Protein AF-U3U5D6-F1 (afdb_monomer_lite)

Sequence (175 aa):
MDLFGVVIVASVTAVGGGSVRDILLGHYPLSWIQHPIYILIVIIAAVATTFIAPLMHCLRNVFLMLDALGLVVFSIIGTQVALSAGHASIIATIAAVITGVFGGVLRDMFCNQIPLVFQKELYAGIAFIVGWCYILLSSTSLSHQTIVIITLLFGFCARLLVLRFGLCLPIFNYP

Structure (mmCIF, N/CA/C/O backbone):
data_AF-U3U5D6-F1
#
_entry.id   AF-U3U5D6-F1
#
loop_
_atom_site.group_PDB
_atom_site.id
_atom_site.type_symbol
_atom_site.label_atom_id
_atom_site.label_alt_id
_atom_site.label_comp_id
_atom_site.label_asym_id
_atom_site.label_entity_id
_atom_site.label_seq_id
_atom_site.pdbx_PDB_ins_code
_atom_site.Cartn_x
_atom_site.Cartn_y
_atom_site.Cartn_z
_atom_site.occupancy
_atom_site.B_iso_or_equiv
_atom_site.auth_seq_id
_atom_site.auth_comp_id
_atom_site.auth_asym_id
_atom_site.auth_atom_id
_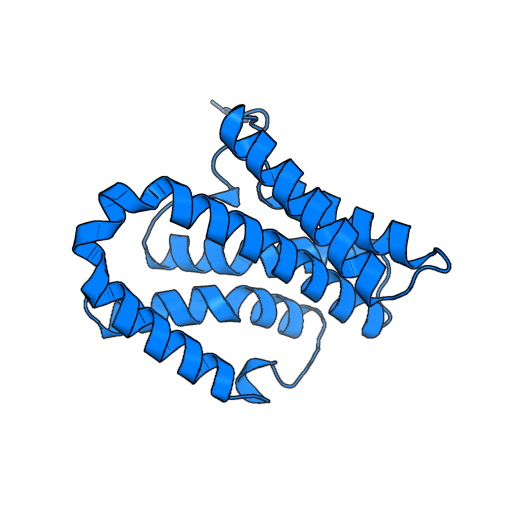atom_site.pdbx_PDB_model_num
ATOM 1 N N . MET A 1 1 ? -19.656 3.181 14.936 1.00 81.12 1 MET A N 1
ATOM 2 C CA . MET A 1 1 ? -20.063 2.572 13.654 1.00 81.12 1 MET A CA 1
ATOM 3 C C . MET A 1 1 ? -20.759 1.267 13.972 1.00 81.12 1 MET A C 1
ATOM 5 O O . MET A 1 1 ? -20.352 0.607 14.920 1.00 81.12 1 MET A O 1
ATOM 9 N N . ASP A 1 2 ? -21.821 0.939 13.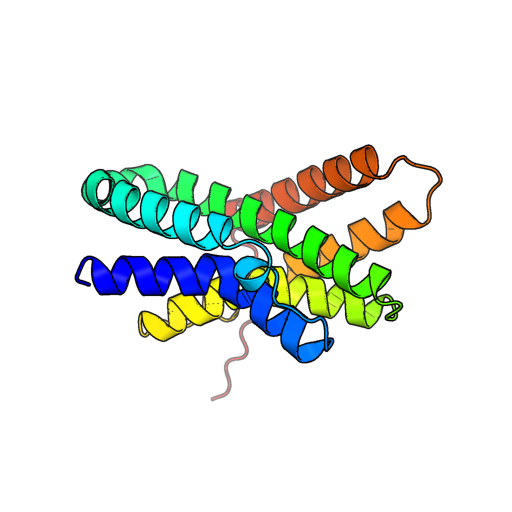251 1.00 91.62 2 ASP A N 1
ATOM 10 C CA . ASP A 1 2 ? -22.431 -0.389 13.287 1.00 91.62 2 ASP A CA 1
ATOM 11 C C . ASP A 1 2 ? -21.536 -1.415 12.563 1.00 91.62 2 ASP A C 1
ATOM 13 O O . ASP A 1 2 ? -20.545 -1.054 11.922 1.00 91.62 2 ASP A O 1
ATOM 17 N N . LEU A 1 3 ? -21.863 -2.709 12.672 1.00 91.00 3 LEU A N 1
ATOM 18 C CA . LEU A 1 3 ? -21.063 -3.783 12.066 1.00 91.00 3 LEU A CA 1
ATOM 19 C C . LEU A 1 3 ? -20.920 -3.603 10.548 1.00 91.00 3 LEU A C 1
ATOM 21 O O . LEU A 1 3 ? -19.849 -3.839 9.991 1.00 91.00 3 LEU A O 1
ATOM 25 N N . PHE A 1 4 ? -21.987 -3.150 9.891 1.00 92.44 4 PHE A N 1
ATOM 26 C CA . PHE A 1 4 ? -21.981 -2.880 8.460 1.00 92.44 4 PHE A CA 1
ATOM 27 C C . PHE A 1 4 ? -20.969 -1.787 8.096 1.00 92.44 4 PHE A C 1
ATOM 29 O O . PHE A 1 4 ? -20.144 -1.989 7.203 1.00 92.44 4 PHE A O 1
ATOM 36 N N . GLY A 1 5 ? -20.947 -0.676 8.842 1.00 92.81 5 GLY A N 1
ATOM 37 C CA . GLY A 1 5 ? -19.941 0.369 8.679 1.00 92.81 5 GLY A CA 1
ATOM 38 C C . GLY A 1 5 ? -18.509 -0.142 8.863 1.00 92.81 5 GLY A C 1
ATOM 39 O O . GLY A 1 5 ? -17.642 0.177 8.052 1.00 92.81 5 GLY A O 1
ATOM 40 N N . VAL A 1 6 ? -18.256 -0.990 9.869 1.00 92.94 6 VAL A N 1
ATOM 41 C CA . VAL A 1 6 ? -16.924 -1.589 10.100 1.00 92.94 6 VAL A CA 1
ATOM 42 C C . VAL A 1 6 ? -16.484 -2.442 8.907 1.00 92.94 6 VAL A C 1
ATOM 44 O O . VAL A 1 6 ? -15.349 -2.315 8.448 1.00 92.94 6 VAL A O 1
ATOM 47 N N . VAL A 1 7 ? -17.380 -3.274 8.370 1.00 94.75 7 VAL A N 1
ATOM 48 C CA . VAL A 1 7 ? -17.093 -4.120 7.202 1.00 94.75 7 VAL A CA 1
ATOM 49 C C . VAL A 1 7 ? -16.792 -3.279 5.961 1.00 94.75 7 VAL A C 1
ATOM 51 O O . VAL A 1 7 ? -15.834 -3.583 5.248 1.00 94.75 7 VAL A O 1
ATOM 54 N N . ILE A 1 8 ? -17.554 -2.210 5.707 1.00 94.69 8 ILE A N 1
ATOM 55 C CA . ILE A 1 8 ? -17.299 -1.308 4.573 1.00 94.69 8 ILE A CA 1
ATOM 56 C C . ILE A 1 8 ? -15.934 -0.643 4.711 1.00 94.69 8 ILE A C 1
ATOM 58 O O . ILE A 1 8 ? -15.129 -0.712 3.784 1.00 94.69 8 ILE A O 1
ATOM 62 N N . VAL A 1 9 ? -15.651 -0.033 5.863 1.00 94.81 9 VAL A N 1
ATOM 63 C CA . VAL A 1 9 ? -14.381 0.665 6.090 1.00 94.81 9 VAL A CA 1
ATOM 64 C C . VAL A 1 9 ? -13.208 -0.304 5.945 1.00 94.81 9 VAL A C 1
ATOM 66 O O . VAL A 1 9 ? -12.244 0.010 5.249 1.00 94.81 9 VAL A O 1
ATOM 69 N N . ALA A 1 10 ? -13.301 -1.508 6.516 1.00 94.38 10 ALA A N 1
ATOM 70 C CA . ALA A 1 10 ? -12.273 -2.536 6.369 1.00 94.38 10 ALA A CA 1
ATOM 71 C C . ALA A 1 10 ? -12.082 -2.959 4.902 1.00 94.38 10 ALA A C 1
ATOM 73 O O . ALA A 1 10 ? -10.948 -3.034 4.430 1.00 94.38 10 ALA A O 1
ATOM 74 N N . SER A 1 11 ? -13.177 -3.169 4.165 1.00 95.12 11 SER A N 1
ATOM 75 C CA . SER A 1 11 ? -13.152 -3.547 2.743 1.00 95.12 11 SER A CA 1
ATOM 76 C C . SER A 1 11 ? -12.469 -2.482 1.896 1.00 95.12 11 SER A C 1
ATOM 78 O O . SER A 1 11 ? -11.530 -2.781 1.160 1.00 95.12 11 SER A O 1
ATOM 80 N N . VAL A 1 12 ? -12.878 -1.224 2.057 1.00 94.94 12 VAL A N 1
ATOM 81 C CA . VAL A 1 12 ? -12.290 -0.087 1.345 1.00 94.94 12 VAL A CA 1
ATOM 82 C C . VAL A 1 12 ? -10.815 0.096 1.718 1.00 94.94 12 VAL A C 1
ATOM 84 O O . VAL A 1 12 ? -10.000 0.367 0.842 1.00 94.94 12 VAL A O 1
ATOM 87 N N . THR A 1 13 ? -10.437 -0.122 2.980 1.00 93.69 13 THR A N 1
ATOM 88 C CA . THR A 1 13 ? -9.030 -0.047 3.409 1.00 93.69 13 THR A CA 1
ATOM 89 C C . THR A 1 13 ? -8.184 -1.131 2.744 1.00 93.69 13 THR A C 1
ATOM 91 O O . THR A 1 13 ? -7.100 -0.850 2.237 1.00 93.69 13 THR A O 1
ATOM 94 N N . ALA A 1 14 ? -8.677 -2.371 2.734 1.00 93.88 14 ALA A N 1
ATOM 95 C CA . ALA A 1 14 ? -7.926 -3.528 2.267 1.00 93.88 14 ALA A CA 1
ATOM 96 C C . ALA A 1 14 ? -7.775 -3.568 0.741 1.00 93.88 14 ALA A C 1
ATOM 98 O O . ALA A 1 14 ? -6.704 -3.902 0.240 1.00 93.88 14 ALA A O 1
ATOM 99 N N . VAL A 1 15 ? -8.834 -3.232 -0.007 1.00 94.69 15 VAL A N 1
ATOM 100 C CA . VAL A 1 15 ? -8.835 -3.347 -1.478 1.00 94.69 15 VAL A CA 1
ATOM 101 C C . VAL A 1 15 ? -8.755 -2.008 -2.205 1.00 94.69 15 VAL A C 1
ATOM 103 O O . VAL A 1 15 ? -8.483 -1.983 -3.406 1.00 94.69 15 VAL A O 1
ATOM 106 N N . GLY A 1 16 ? -8.975 -0.888 -1.513 1.00 94.94 16 GLY A N 1
ATOM 107 C CA . GLY A 1 16 ? -9.082 0.432 -2.132 1.00 94.94 16 GLY A CA 1
ATOM 108 C C . GLY A 1 16 ? -7.783 0.898 -2.777 1.00 94.94 16 GLY A C 1
ATOM 109 O O . GLY A 1 16 ? -7.808 1.324 -3.927 1.00 94.94 16 GLY A O 1
ATOM 110 N N . GLY A 1 17 ? -6.639 0.742 -2.102 1.00 95.06 17 GLY A N 1
ATOM 111 C CA . GLY A 1 17 ? -5.339 1.142 -2.657 1.00 95.06 17 GLY A CA 1
ATOM 112 C C . GLY A 1 17 ? -5.001 0.417 -3.964 1.00 95.06 17 GLY A C 1
ATOM 113 O O . GLY A 1 17 ? -4.692 1.053 -4.972 1.00 95.06 17 GLY A O 1
ATOM 114 N N . GLY A 1 18 ? -5.136 -0.913 -3.972 1.00 94.75 18 GLY A N 1
ATOM 115 C CA . GLY A 1 18 ? -4.945 -1.729 -5.176 1.00 94.75 18 GLY A CA 1
ATOM 116 C C . GLY A 1 18 ? -5.961 -1.421 -6.274 1.00 94.75 18 GLY A C 1
ATOM 117 O O . GLY A 1 18 ? -5.583 -1.345 -7.436 1.00 94.75 18 GLY A O 1
ATOM 118 N N . SER A 1 19 ? -7.221 -1.159 -5.913 1.00 96.25 19 SER A N 1
ATOM 119 C CA . SER A 1 19 ? -8.258 -0.785 -6.883 1.00 96.25 19 SER A CA 1
ATOM 120 C C . SER A 1 19 ? -7.955 0.555 -7.554 1.00 96.25 19 SER A C 1
ATOM 122 O O . SER A 1 19 ? -8.066 0.662 -8.769 1.00 96.25 19 SER A O 1
ATOM 124 N N . VAL A 1 20 ? -7.529 1.568 -6.790 1.00 96.88 20 VAL A N 1
ATOM 125 C CA . VAL A 1 20 ? -7.139 2.876 -7.343 1.00 96.88 20 VAL A CA 1
ATOM 126 C C . VAL A 1 20 ? -5.942 2.724 -8.281 1.00 96.88 20 VAL A C 1
ATOM 128 O O . VAL A 1 20 ? -5.980 3.254 -9.388 1.00 96.88 20 VAL A O 1
ATOM 131 N N . ARG A 1 21 ? -4.912 1.957 -7.889 1.00 96.81 21 ARG A N 1
ATOM 132 C CA . ARG A 1 21 ? -3.783 1.627 -8.775 1.00 96.81 21 ARG A CA 1
ATOM 133 C C . ARG A 1 21 ? -4.273 0.986 -10.072 1.00 96.81 21 ARG A C 1
ATOM 135 O O . ARG A 1 21 ? -3.915 1.450 -11.148 1.00 96.81 21 ARG A O 1
ATOM 142 N N . ASP A 1 22 ? -5.051 -0.083 -9.958 1.00 95.88 22 ASP A N 1
ATOM 143 C CA . ASP A 1 22 ? -5.489 -0.891 -11.094 1.00 95.88 22 ASP A CA 1
ATOM 144 C C . ASP A 1 22 ? -6.296 -0.052 -12.094 1.00 95.88 22 ASP A C 1
ATOM 146 O O . ASP A 1 22 ? -6.029 -0.097 -13.291 1.00 95.88 22 ASP A O 1
ATOM 150 N N . ILE A 1 23 ? -7.193 0.808 -11.605 1.00 96.12 23 ILE A N 1
ATOM 151 C CA . ILE A 1 23 ? -7.954 1.744 -12.443 1.00 96.12 23 ILE A CA 1
ATOM 152 C C . ILE A 1 23 ? -7.024 2.734 -13.161 1.00 96.12 23 ILE A C 1
ATOM 154 O O . ILE A 1 23 ? -7.167 2.942 -14.363 1.00 96.12 23 ILE A O 1
ATOM 158 N N . LEU A 1 24 ? -6.061 3.332 -12.451 1.00 95.69 24 LEU A N 1
ATOM 159 C CA . LEU A 1 24 ? -5.151 4.331 -13.028 1.00 95.69 24 LEU A CA 1
ATOM 160 C C . LEU A 1 24 ? -4.197 3.739 -14.073 1.00 95.69 24 LEU A C 1
ATOM 162 O O . LEU A 1 24 ? -3.831 4.430 -15.020 1.00 95.69 24 LEU A O 1
ATOM 166 N N . LEU A 1 25 ? -3.797 2.477 -13.906 1.00 95.19 25 LEU A N 1
ATOM 167 C CA . LEU A 1 25 ? -2.927 1.767 -14.849 1.00 95.19 25 LEU A CA 1
ATOM 168 C C . LEU A 1 25 ? -3.706 1.038 -15.957 1.00 95.19 25 LEU A C 1
ATOM 170 O O . LEU A 1 25 ? -3.093 0.445 -16.839 1.00 95.19 25 LEU A O 1
ATOM 174 N N . GLY A 1 26 ? -5.043 1.053 -15.923 1.00 94.19 26 GLY A N 1
ATOM 175 C CA . GLY A 1 26 ? -5.873 0.282 -16.853 1.00 94.19 26 GLY A CA 1
ATOM 176 C C . GLY A 1 26 ? -5.750 -1.238 -16.673 1.00 94.19 26 GLY A C 1
ATOM 177 O O . GLY A 1 26 ? -6.000 -1.994 -17.610 1.00 94.19 26 GLY A O 1
ATOM 178 N N . HIS A 1 27 ? -5.355 -1.695 -15.485 1.00 92.38 27 HIS A N 1
ATOM 179 C CA . HIS A 1 27 ? -5.153 -3.100 -15.152 1.00 92.38 27 HIS A CA 1
ATOM 180 C C . HIS A 1 27 ? -6.466 -3.734 -14.669 1.00 92.38 27 HIS A C 1
ATOM 182 O O . HIS A 1 27 ? -6.854 -3.601 -13.509 1.00 92.38 27 HIS A O 1
ATOM 188 N N . TYR A 1 28 ? -7.156 -4.438 -15.568 1.00 93.25 28 TYR A N 1
ATOM 189 C CA . TYR A 1 28 ? -8.430 -5.107 -15.294 1.00 93.25 28 TYR A CA 1
ATOM 190 C C . TYR A 1 28 ? -8.369 -6.610 -15.603 1.00 93.25 28 TYR A C 1
ATOM 192 O O . TYR A 1 28 ? -7.623 -7.014 -16.497 1.00 93.25 28 TYR A O 1
ATOM 200 N N . PRO A 1 29 ? -9.204 -7.438 -14.945 1.00 93.31 29 PRO A N 1
ATOM 201 C CA . PRO A 1 29 ? -10.149 -7.093 -13.872 1.00 93.31 29 PRO A CA 1
ATOM 202 C C . PRO A 1 29 ? -9.453 -6.739 -12.546 1.00 93.31 29 PRO A C 1
ATOM 204 O O . PRO A 1 29 ? -8.298 -7.092 -12.328 1.00 93.31 29 PRO A O 1
ATOM 207 N N . LEU A 1 30 ? -10.161 -6.049 -11.641 1.00 93.31 30 LEU A N 1
ATOM 208 C CA . LEU A 1 30 ? -9.619 -5.739 -10.311 1.00 93.31 30 LEU A CA 1
ATOM 209 C C . LEU A 1 30 ? -9.343 -7.033 -9.535 1.00 93.31 30 LEU A C 1
ATOM 211 O O . LEU A 1 30 ? -10.146 -7.968 -9.575 1.00 93.31 30 LEU A O 1
ATOM 215 N N . SER A 1 31 ? -8.264 -7.052 -8.751 1.00 89.94 31 SER A N 1
ATOM 216 C CA . SER A 1 31 ? -7.793 -8.259 -8.046 1.00 89.94 31 SER A CA 1
ATOM 217 C C . SER A 1 31 ? -8.873 -8.947 -7.189 1.00 89.94 31 SER A C 1
ATOM 219 O O . SER A 1 31 ? -8.955 -10.171 -7.144 1.00 89.94 31 SER A O 1
ATOM 221 N N . TRP A 1 32 ? -9.732 -8.173 -6.519 1.00 92.44 32 TRP A N 1
ATOM 222 C CA . TRP A 1 32 ? -10.807 -8.693 -5.663 1.00 92.44 32 TRP A CA 1
ATOM 223 C C . TRP A 1 32 ? -12.065 -9.118 -6.437 1.00 92.44 32 TRP A C 1
ATOM 225 O O . TRP A 1 32 ? -12.846 -9.916 -5.929 1.00 92.44 32 TRP A O 1
ATOM 235 N N . ILE A 1 33 ? -12.249 -8.619 -7.665 1.00 94.12 33 ILE A N 1
ATOM 236 C CA . ILE A 1 33 ? -13.297 -9.088 -8.583 1.00 94.12 33 ILE A CA 1
ATOM 237 C C . ILE A 1 33 ? -12.870 -10.428 -9.183 1.00 94.12 33 ILE A C 1
ATOM 239 O O . ILE A 1 33 ? -13.662 -11.364 -9.244 1.00 94.12 33 ILE A O 1
ATOM 243 N N . GLN A 1 34 ? -11.600 -10.533 -9.580 1.00 93.94 34 GLN A N 1
ATOM 244 C CA . GLN A 1 34 ? -11.018 -11.775 -10.080 1.00 93.94 34 GLN A CA 1
ATOM 245 C C . GLN A 1 34 ? -10.979 -12.865 -9.000 1.00 93.94 34 GLN A C 1
ATOM 247 O O . GLN A 1 34 ? -11.232 -14.035 -9.285 1.00 93.94 34 GLN A O 1
ATOM 252 N N . HIS A 1 35 ? -10.687 -12.479 -7.754 1.00 94.19 35 HIS A N 1
ATOM 253 C CA . HIS A 1 35 ? -10.589 -13.380 -6.609 1.00 94.19 35 HIS A CA 1
ATOM 254 C C . HIS A 1 35 ? -11.492 -12.911 -5.452 1.00 94.19 35 HIS A C 1
ATOM 256 O O . HIS A 1 35 ? -11.008 -12.292 -4.497 1.00 94.19 35 HIS A O 1
ATOM 262 N N . PRO A 1 36 ? -12.796 -13.259 -5.477 1.00 93.88 36 PRO A N 1
ATOM 263 C CA . PRO A 1 36 ? -13.769 -12.849 -4.456 1.00 93.88 36 PRO A CA 1
ATOM 264 C C . PRO A 1 36 ? -13.414 -13.281 -3.027 1.00 93.88 36 PRO A C 1
ATOM 266 O O . PRO A 1 36 ? -13.879 -12.686 -2.054 1.00 93.88 36 PRO A O 1
ATOM 269 N N . ILE A 1 37 ? -12.552 -14.295 -2.890 1.00 95.12 37 ILE A N 1
ATOM 270 C CA . ILE A 1 37 ? -12.041 -14.773 -1.603 1.00 95.12 37 ILE A CA 1
ATOM 271 C C . ILE A 1 37 ? -11.389 -13.654 -0.777 1.00 95.12 37 ILE A C 1
ATOM 273 O O . ILE A 1 37 ? -11.505 -13.666 0.446 1.00 95.12 37 ILE A O 1
ATOM 277 N N . TYR A 1 38 ? -10.774 -12.650 -1.413 1.00 92.25 38 TYR A N 1
ATOM 278 C CA . TYR A 1 38 ? -10.165 -11.528 -0.696 1.00 92.25 38 TYR A CA 1
ATOM 279 C C . TYR A 1 38 ? -11.198 -10.697 0.069 1.00 92.25 38 TYR A C 1
ATOM 281 O O . TYR A 1 38 ? -10.958 -10.350 1.222 1.00 92.25 38 TYR A O 1
ATOM 289 N N . ILE A 1 39 ? -12.370 -10.441 -0.519 1.00 94.12 39 ILE A N 1
ATOM 290 C CA . ILE A 1 39 ? -13.455 -9.736 0.177 1.00 94.12 39 ILE A CA 1
ATOM 291 C C . ILE A 1 39 ? -13.973 -10.572 1.346 1.00 94.12 39 ILE A C 1
ATOM 293 O O . ILE A 1 39 ? -14.177 -10.038 2.433 1.00 94.12 39 ILE A O 1
ATOM 297 N N . LEU A 1 40 ? -14.124 -11.887 1.164 1.00 95.19 40 LEU A N 1
ATOM 298 C CA . LEU A 1 40 ? -14.577 -12.768 2.240 1.00 95.19 40 LEU A CA 1
ATOM 299 C C . LEU A 1 40 ? -13.612 -12.754 3.436 1.00 95.19 40 LEU A C 1
ATOM 301 O O . LEU A 1 40 ? -14.058 -12.645 4.578 1.00 95.19 40 LEU A O 1
ATOM 305 N N . ILE A 1 41 ? -12.300 -12.796 3.182 1.00 95.19 41 ILE A N 1
ATOM 306 C CA . ILE A 1 41 ? -11.270 -12.689 4.227 1.00 95.19 41 ILE A CA 1
ATOM 307 C C . ILE A 1 41 ? -11.410 -11.365 4.987 1.00 95.19 41 ILE A C 1
ATOM 309 O O . ILE A 1 41 ? -11.362 -11.359 6.216 1.00 95.19 41 ILE A O 1
ATOM 313 N N . VAL A 1 42 ? -11.627 -10.253 4.278 1.00 94.75 42 VAL A N 1
ATOM 314 C CA . VAL A 1 42 ? -11.781 -8.934 4.908 1.00 94.75 42 VAL A CA 1
ATOM 315 C C . VAL A 1 42 ? -13.051 -8.854 5.752 1.00 94.75 42 VAL A C 1
ATOM 317 O O . VAL A 1 42 ? -12.997 -8.335 6.864 1.00 94.75 42 VAL A O 1
ATOM 320 N N . ILE A 1 43 ? -14.170 -9.413 5.284 1.00 95.31 43 ILE A N 1
ATOM 321 C CA . ILE A 1 43 ? -15.419 -9.476 6.059 1.00 95.31 43 ILE A CA 1
ATOM 322 C C . ILE A 1 43 ? -15.199 -10.263 7.355 1.00 95.31 43 ILE A C 1
ATOM 324 O O . ILE A 1 43 ? -15.543 -9.778 8.433 1.00 95.31 43 ILE A O 1
ATOM 328 N N . ILE A 1 44 ? -14.587 -11.448 7.272 1.00 95.62 44 ILE A N 1
ATOM 329 C CA . ILE A 1 44 ? -14.305 -12.285 8.448 1.00 95.62 44 ILE A CA 1
ATOM 330 C C . ILE A 1 44 ? -13.381 -11.544 9.419 1.00 95.62 44 ILE A C 1
ATOM 332 O O . ILE A 1 44 ? -13.659 -11.502 10.618 1.00 95.62 44 ILE A O 1
ATOM 336 N N . ALA A 1 45 ? -12.318 -10.914 8.912 1.00 92.81 45 ALA A N 1
ATOM 337 C CA . ALA A 1 45 ? -11.396 -10.138 9.730 1.00 92.81 45 ALA A CA 1
ATOM 338 C C . ALA A 1 45 ? -12.091 -8.939 10.401 1.00 92.81 45 ALA A C 1
ATOM 340 O O . ALA A 1 45 ? -11.876 -8.697 11.587 1.00 92.81 45 ALA A O 1
ATOM 341 N N . ALA A 1 46 ? -12.962 -8.216 9.692 1.00 92.94 46 ALA A N 1
ATOM 342 C CA . ALA A 1 46 ? -13.707 -7.075 10.226 1.00 92.94 46 ALA A CA 1
ATOM 343 C C . ALA A 1 46 ? -14.675 -7.488 11.348 1.00 92.94 46 ALA A C 1
ATOM 345 O O . ALA A 1 46 ? -14.724 -6.856 12.409 1.00 92.94 46 ALA A O 1
ATOM 346 N N . VAL A 1 47 ? -15.398 -8.593 11.147 1.00 93.06 47 VAL A N 1
ATOM 347 C CA . VAL A 1 47 ? -16.286 -9.177 12.160 1.00 93.06 47 VAL A CA 1
ATOM 348 C C . VAL A 1 47 ? -15.476 -9.610 13.384 1.00 93.06 47 VAL A C 1
ATOM 350 O O . VAL A 1 47 ? -15.792 -9.198 14.497 1.00 93.06 47 VAL A O 1
ATOM 353 N N . ALA A 1 48 ? -14.382 -10.354 13.189 1.00 91.50 48 ALA A N 1
ATOM 354 C CA . ALA A 1 48 ? -13.491 -10.775 14.272 1.00 91.50 48 ALA A CA 1
ATOM 355 C C . ALA A 1 48 ? -12.915 -9.581 15.055 1.00 91.50 48 ALA A C 1
ATOM 357 O O . ALA A 1 48 ? -12.914 -9.583 16.286 1.00 91.50 48 ALA A O 1
ATOM 358 N N . THR A 1 49 ? -12.493 -8.525 14.354 1.00 87.62 49 THR A N 1
ATOM 359 C CA . THR A 1 49 ? -11.951 -7.305 14.974 1.00 87.62 49 THR A CA 1
ATOM 360 C C . THR A 1 49 ? -12.982 -6.614 15.868 1.00 87.62 49 THR A C 1
ATOM 362 O O . THR A 1 49 ? -12.621 -6.084 16.915 1.00 87.62 49 THR A O 1
ATOM 365 N N . THR A 1 50 ? -14.273 -6.680 15.525 1.00 87.44 50 THR A N 1
ATOM 366 C CA . THR A 1 50 ? -15.349 -6.071 16.328 1.00 87.44 50 THR A CA 1
ATOM 367 C C . THR A 1 50 ? -15.462 -6.711 17.718 1.00 87.44 50 THR A C 1
ATOM 369 O O . THR A 1 50 ? -15.700 -6.007 18.698 1.00 87.44 50 THR A O 1
ATOM 372 N N . PHE A 1 51 ? -15.209 -8.018 17.844 1.00 85.75 51 PHE A N 1
ATOM 373 C CA . PHE A 1 51 ? -15.193 -8.708 19.142 1.00 85.75 51 PHE A CA 1
ATOM 374 C C . PHE A 1 51 ? -13.959 -8.367 19.991 1.00 85.75 51 PHE A C 1
ATOM 376 O O . PHE A 1 51 ? -14.022 -8.404 21.218 1.00 85.75 51 PHE A O 1
ATOM 383 N N . ILE A 1 52 ? -12.843 -8.014 19.348 1.00 85.31 52 ILE A N 1
ATOM 384 C CA . ILE A 1 52 ? -11.562 -7.691 20.001 1.00 85.31 52 ILE A CA 1
ATOM 385 C C . ILE A 1 52 ? -11.438 -6.178 20.272 1.00 85.31 52 ILE A C 1
ATOM 387 O O . ILE A 1 52 ? -10.522 -5.742 20.969 1.00 85.31 52 ILE A O 1
ATOM 391 N N . ALA A 1 53 ? -12.388 -5.365 19.797 1.00 78.88 53 ALA A N 1
ATOM 392 C CA . ALA A 1 53 ? -12.382 -3.909 19.937 1.00 78.88 53 ALA A CA 1
ATOM 393 C C . ALA A 1 53 ? -12.110 -3.390 21.368 1.00 78.88 53 ALA A C 1
ATOM 395 O O . ALA A 1 53 ? -11.318 -2.456 21.499 1.00 78.88 53 ALA A O 1
ATOM 396 N N . PRO A 1 54 ? -12.640 -3.991 22.456 1.00 77.12 54 PRO A N 1
ATOM 397 C CA . PRO A 1 54 ? -12.324 -3.542 23.817 1.00 77.12 54 PRO A CA 1
ATOM 398 C C . PRO A 1 54 ? -10.835 -3.670 24.184 1.00 77.12 54 PRO A C 1
ATOM 400 O O . PRO A 1 54 ? -10.325 -2.897 24.991 1.00 77.12 54 PRO A O 1
ATOM 403 N N . LEU A 1 55 ? -10.119 -4.618 23.572 1.00 79.38 55 LEU A N 1
ATOM 404 C CA . LEU A 1 55 ? -8.697 -4.874 23.812 1.00 79.38 55 LEU A CA 1
ATOM 405 C C . LEU A 1 55 ? -7.782 -3.990 22.945 1.00 79.38 55 LEU A C 1
ATOM 407 O O . LEU A 1 55 ? -6.579 -3.901 23.203 1.00 79.38 55 LEU A O 1
ATOM 411 N N . MET A 1 56 ? -8.327 -3.295 21.935 1.00 73.31 56 MET A N 1
ATOM 412 C CA . MET A 1 56 ? -7.534 -2.487 20.996 1.00 73.31 56 MET A CA 1
ATOM 413 C 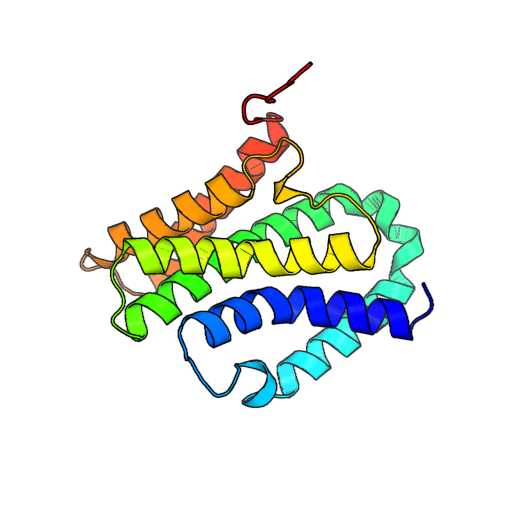C . MET A 1 56 ? -6.760 -1.349 21.670 1.00 73.31 56 MET A C 1
ATOM 415 O O . MET A 1 56 ? -5.698 -0.979 21.169 1.00 73.31 56 MET A O 1
ATOM 419 N N . HIS A 1 57 ? -7.200 -0.851 22.832 1.00 71.25 57 HIS A N 1
ATOM 420 C CA . HIS A 1 57 ? -6.431 0.138 23.598 1.00 71.25 57 HIS A CA 1
ATOM 421 C C . HIS A 1 57 ? -5.037 -0.372 23.999 1.00 71.25 57 HIS A C 1
ATOM 423 O O . HIS A 1 57 ? -4.073 0.391 23.943 1.00 71.25 57 HIS A O 1
ATOM 429 N N . CYS A 1 58 ? -4.898 -1.661 24.324 1.00 76.12 58 CYS A N 1
ATOM 430 C CA . CYS A 1 58 ? -3.606 -2.277 24.638 1.00 76.12 58 CYS A CA 1
ATOM 431 C C . CYS A 1 58 ? -2.810 -2.667 23.381 1.00 76.12 58 CYS A C 1
ATOM 433 O O . CYS A 1 58 ? -1.588 -2.786 23.434 1.00 76.12 58 CYS A O 1
ATOM 435 N N . LEU A 1 59 ? -3.481 -2.840 22.238 1.00 81.88 59 LEU A N 1
ATOM 436 C CA . LEU A 1 59 ? -2.886 -3.342 20.995 1.00 81.88 59 LEU A CA 1
ATOM 437 C C . LEU A 1 59 ? -2.417 -2.238 20.040 1.00 81.88 59 LEU A C 1
ATOM 439 O O . LEU A 1 59 ? -2.018 -2.539 18.915 1.00 81.88 59 LEU A O 1
ATOM 443 N N . ARG A 1 60 ? -2.406 -0.968 20.468 1.00 80.44 60 ARG A N 1
ATOM 444 C CA . ARG A 1 60 ? -2.025 0.170 19.611 1.00 80.44 60 ARG A CA 1
ATOM 445 C C . ARG A 1 60 ? -0.682 -0.039 18.907 1.00 80.44 60 ARG A C 1
ATOM 447 O O . ARG A 1 60 ? -0.578 0.190 17.706 1.00 80.44 60 ARG A O 1
ATOM 454 N N . ASN A 1 61 ? 0.336 -0.500 19.635 1.00 81.69 61 ASN A N 1
ATOM 455 C CA . ASN A 1 61 ? 1.662 -0.731 19.056 1.00 81.69 61 ASN A CA 1
ATOM 456 C C . ASN A 1 61 ? 1.642 -1.871 18.029 1.00 81.69 61 ASN A C 1
ATOM 458 O O . ASN A 1 61 ? 2.265 -1.754 16.981 1.00 81.69 61 ASN A O 1
ATOM 462 N N . VAL A 1 62 ? 0.886 -2.939 18.297 1.00 85.69 62 VAL A N 1
ATOM 463 C CA . VAL A 1 62 ? 0.724 -4.063 17.363 1.00 85.69 62 VAL A CA 1
ATOM 464 C C . VAL A 1 62 ? 0.033 -3.595 16.084 1.00 85.69 62 VAL A C 1
ATOM 466 O O . VAL A 1 62 ? 0.484 -3.928 14.994 1.00 85.69 62 VAL A O 1
ATOM 469 N N . PHE A 1 63 ? -1.007 -2.768 16.201 1.00 83.25 63 PHE A N 1
ATOM 470 C CA . PHE A 1 63 ? -1.701 -2.197 15.048 1.00 83.25 63 PHE A CA 1
ATOM 471 C C . PHE A 1 63 ? -0.767 -1.352 14.175 1.00 83.25 63 PHE A C 1
ATOM 473 O O . PHE A 1 63 ? -0.741 -1.538 12.964 1.00 83.25 63 PHE A O 1
ATOM 480 N N . LEU A 1 64 ? 0.058 -0.488 14.777 1.00 84.00 64 LEU A N 1
ATOM 481 C CA . LEU A 1 64 ? 1.045 0.308 14.037 1.00 84.00 64 LEU A CA 1
ATOM 482 C C . LEU A 1 64 ? 2.098 -0.563 13.337 1.00 84.00 64 LEU A C 1
ATOM 484 O O . LEU A 1 64 ? 2.528 -0.238 12.233 1.00 84.00 64 LEU A O 1
ATOM 488 N N . MET A 1 65 ? 2.505 -1.679 13.950 1.00 87.94 65 MET A N 1
ATOM 489 C CA . MET A 1 65 ? 3.407 -2.640 13.308 1.00 87.94 65 MET A CA 1
ATOM 490 C C . MET A 1 65 ? 2.728 -3.358 12.136 1.00 87.94 65 MET A C 1
ATOM 492 O O . MET A 1 65 ? 3.330 -3.491 11.075 1.00 87.94 65 MET A O 1
ATOM 496 N N . LEU A 1 66 ? 1.477 -3.798 12.289 1.00 89.38 66 LEU A N 1
ATOM 497 C CA . LEU A 1 66 ? 0.723 -4.425 11.200 1.00 89.38 66 LEU A CA 1
ATOM 498 C C . LEU A 1 66 ? 0.466 -3.448 10.048 1.00 89.38 66 LEU A C 1
ATOM 500 O O . LEU A 1 66 ? 0.584 -3.834 8.889 1.00 89.38 66 LEU A O 1
ATOM 504 N N . ASP A 1 67 ? 0.188 -2.183 10.357 1.00 89.38 67 ASP A N 1
ATOM 505 C CA . ASP A 1 67 ? 0.042 -1.114 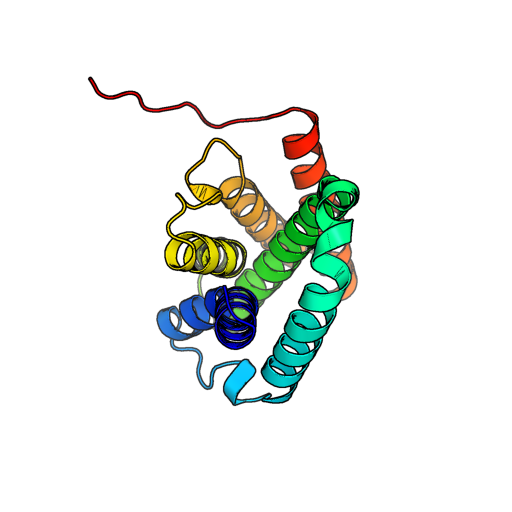9.370 1.00 89.38 67 ASP A CA 1
ATOM 506 C C . ASP A 1 67 ? 1.360 -0.866 8.620 1.00 89.38 67 ASP A C 1
ATOM 508 O O . ASP A 1 67 ? 1.378 -0.842 7.391 1.00 89.38 67 ASP A O 1
ATOM 512 N N . ALA A 1 68 ? 2.489 -0.806 9.337 1.00 91.25 68 ALA A N 1
ATOM 513 C CA . ALA A 1 68 ? 3.813 -0.712 8.728 1.00 91.25 68 ALA A CA 1
ATOM 514 C C . ALA A 1 68 ? 4.117 -1.896 7.797 1.00 91.25 68 ALA A C 1
ATOM 516 O O . ALA A 1 68 ? 4.669 -1.707 6.713 1.00 91.25 68 ALA A O 1
ATOM 517 N N . LEU A 1 69 ? 3.749 -3.114 8.199 1.00 95.00 69 LEU A N 1
ATOM 518 C CA . LEU A 1 69 ? 3.912 -4.308 7.375 1.00 95.00 69 LEU A CA 1
ATOM 519 C C . LEU A 1 69 ? 3.023 -4.243 6.126 1.00 95.00 69 LEU A C 1
ATOM 521 O O . LEU A 1 69 ? 3.513 -4.472 5.020 1.00 95.00 69 LEU A O 1
ATOM 525 N N . GLY A 1 70 ? 1.748 -3.882 6.289 1.00 93.94 70 GLY A N 1
ATOM 526 C CA . GLY A 1 70 ? 0.797 -3.715 5.191 1.00 93.94 70 GLY A CA 1
ATOM 527 C C . GLY A 1 70 ? 1.270 -2.680 4.173 1.00 93.94 70 GLY A C 1
ATOM 528 O O . GLY A 1 70 ? 1.317 -2.977 2.981 1.00 93.94 70 GLY A O 1
ATOM 529 N N . LEU A 1 71 ? 1.721 -1.511 4.638 1.00 94.62 71 LEU A N 1
ATOM 530 C CA . LEU A 1 71 ? 2.293 -0.453 3.803 1.00 94.62 71 LEU A CA 1
ATOM 531 C C . LEU A 1 71 ? 3.412 -0.984 2.901 1.00 94.62 71 LEU A C 1
ATOM 533 O O . LEU A 1 71 ? 3.411 -0.738 1.694 1.00 94.62 71 LEU A O 1
ATOM 537 N N . VAL A 1 72 ? 4.368 -1.716 3.475 1.00 96.88 72 VAL A N 1
ATOM 538 C CA . VAL A 1 72 ? 5.543 -2.215 2.750 1.00 96.88 72 VAL A CA 1
ATOM 539 C C . VAL A 1 72 ? 5.148 -3.302 1.754 1.00 96.88 72 VAL A C 1
ATOM 541 O O . VAL A 1 72 ? 5.544 -3.230 0.591 1.00 96.88 72 VAL A O 1
ATOM 544 N N . VAL A 1 73 ? 4.323 -4.268 2.170 1.00 96.88 73 VAL A N 1
ATOM 545 C CA . VAL A 1 73 ? 3.829 -5.341 1.292 1.00 96.88 73 VAL A CA 1
ATOM 546 C C . VAL A 1 73 ? 3.065 -4.757 0.105 1.00 96.88 73 VAL A C 1
ATOM 548 O O . VAL A 1 73 ? 3.359 -5.086 -1.044 1.00 96.88 73 VAL A O 1
ATOM 551 N N . PHE A 1 74 ? 2.133 -3.836 0.350 1.00 96.56 74 PHE A N 1
ATOM 552 C CA . PHE A 1 74 ? 1.360 -3.199 -0.713 1.00 96.56 74 PHE A CA 1
ATOM 553 C C . PHE A 1 74 ? 2.208 -2.308 -1.621 1.00 96.56 74 PHE A C 1
ATOM 555 O O . PHE A 1 74 ? 1.950 -2.260 -2.822 1.00 96.56 74 PHE A O 1
ATOM 562 N N . SER A 1 75 ? 3.251 -1.666 -1.093 1.00 97.56 75 SER A N 1
ATOM 563 C CA . SER A 1 75 ? 4.202 -0.902 -1.909 1.00 97.56 75 SER A CA 1
ATOM 564 C C . SER A 1 75 ? 4.980 -1.813 -2.866 1.00 97.56 75 SER A C 1
ATOM 566 O O . SER A 1 75 ? 5.099 -1.500 -4.052 1.00 97.56 75 SER A O 1
ATOM 568 N N . ILE A 1 76 ? 5.452 -2.973 -2.391 1.00 97.81 76 ILE A N 1
ATOM 569 C CA . ILE A 1 76 ? 6.126 -3.977 -3.232 1.00 97.81 76 ILE A CA 1
ATOM 570 C C . ILE A 1 76 ? 5.174 -4.477 -4.325 1.00 97.81 76 ILE A C 1
ATOM 572 O O . ILE A 1 76 ? 5.522 -4.431 -5.504 1.00 97.81 76 ILE A O 1
ATOM 576 N N . ILE A 1 77 ? 3.949 -4.875 -3.958 1.00 96.69 77 ILE A N 1
ATOM 577 C CA . ILE A 1 77 ? 2.943 -5.360 -4.917 1.00 96.69 77 ILE A CA 1
ATOM 578 C C . ILE A 1 77 ? 2.612 -4.275 -5.950 1.00 96.69 77 ILE A C 1
ATOM 580 O O . ILE A 1 77 ? 2.562 -4.558 -7.144 1.00 96.69 77 ILE A O 1
ATOM 584 N N . GLY A 1 78 ? 2.407 -3.027 -5.517 1.00 96.94 78 GLY A N 1
ATOM 585 C CA . GLY A 1 78 ? 2.128 -1.904 -6.413 1.00 96.94 78 GLY A CA 1
ATOM 586 C C . GLY A 1 78 ? 3.246 -1.661 -7.424 1.00 96.94 78 GLY A C 1
ATOM 587 O O . GLY A 1 78 ? 2.972 -1.479 -8.609 1.00 96.94 78 GLY A O 1
ATOM 588 N N . THR A 1 79 ? 4.497 -1.743 -6.966 1.00 97.75 79 THR A N 1
ATOM 589 C CA . THR A 1 79 ? 5.681 -1.647 -7.829 1.00 97.75 79 THR A CA 1
ATOM 590 C C . THR A 1 79 ? 5.713 -2.791 -8.839 1.00 97.75 79 THR A C 1
ATOM 592 O O . THR A 1 79 ? 5.884 -2.561 -10.034 1.00 97.75 79 THR A O 1
ATOM 595 N N . GLN A 1 80 ? 5.512 -4.026 -8.375 1.00 96.88 80 GLN A N 1
ATOM 596 C CA . GLN A 1 80 ? 5.569 -5.220 -9.212 1.00 96.88 80 GLN A CA 1
ATOM 597 C C . GLN A 1 80 ? 4.510 -5.196 -10.315 1.00 96.88 80 GLN A C 1
ATOM 599 O O . GLN A 1 80 ? 4.857 -5.432 -11.469 1.00 96.88 80 GLN A O 1
ATOM 604 N N . VAL A 1 81 ? 3.259 -4.859 -9.982 1.00 96.25 81 VAL A N 1
ATOM 605 C CA . VAL A 1 81 ? 2.155 -4.786 -10.955 1.00 96.25 81 VAL A CA 1
ATOM 606 C C . VAL A 1 81 ? 2.447 -3.751 -12.042 1.00 96.25 81 VAL A C 1
ATOM 608 O O . VAL A 1 81 ? 2.281 -4.032 -13.229 1.00 96.25 81 VAL A O 1
ATOM 611 N N . ALA A 1 82 ? 2.935 -2.570 -11.660 1.00 97.12 82 ALA A N 1
ATOM 612 C CA . ALA A 1 82 ? 3.249 -1.515 -12.617 1.00 97.12 82 ALA A CA 1
ATOM 613 C C . ALA A 1 82 ? 4.426 -1.876 -13.538 1.00 97.12 82 ALA A C 1
ATOM 615 O O . ALA A 1 82 ? 4.360 -1.626 -14.741 1.00 97.12 82 ALA A O 1
ATOM 616 N N . LEU A 1 83 ? 5.479 -2.501 -13.000 1.00 96.50 83 LEU A N 1
ATOM 617 C CA . LEU A 1 83 ? 6.604 -2.982 -13.806 1.00 96.50 83 LEU A CA 1
ATOM 618 C C . LEU A 1 83 ? 6.183 -4.114 -14.749 1.00 96.50 83 LEU A C 1
ATOM 620 O O . LEU A 1 83 ? 6.575 -4.109 -15.912 1.00 96.50 83 LEU A O 1
ATOM 624 N N . SER A 1 84 ? 5.361 -5.063 -14.285 1.00 94.75 84 SER A N 1
ATOM 625 C CA . SER A 1 84 ? 4.868 -6.156 -15.134 1.00 94.75 84 SER A CA 1
ATOM 626 C C . SER A 1 84 ? 3.940 -5.673 -16.247 1.00 94.75 84 SER A C 1
ATOM 628 O O . SER A 1 84 ? 3.880 -6.300 -17.299 1.00 94.75 84 SER A O 1
ATOM 630 N N . ALA A 1 85 ? 3.261 -4.542 -16.044 1.00 94.38 85 ALA A N 1
ATOM 631 C CA . ALA A 1 85 ? 2.479 -3.862 -17.073 1.00 94.38 85 ALA A CA 1
ATOM 632 C C . ALA A 1 85 ? 3.346 -3.068 -18.078 1.00 94.38 85 ALA A C 1
ATOM 634 O O . ALA A 1 85 ? 2.814 -2.442 -18.991 1.00 94.38 85 ALA A O 1
ATOM 635 N N . GLY A 1 86 ? 4.678 -3.087 -17.937 1.00 94.75 86 GLY A N 1
ATOM 636 C CA . GLY A 1 86 ? 5.612 -2.424 -18.851 1.00 94.75 86 GLY A CA 1
ATOM 637 C C . GLY A 1 86 ? 5.777 -0.922 -18.610 1.00 94.75 86 GLY A C 1
ATOM 638 O O . GLY A 1 86 ? 6.321 -0.221 -19.465 1.00 94.75 86 GLY A O 1
ATOM 639 N N . HIS A 1 87 ? 5.321 -0.399 -17.468 1.00 96.69 87 HIS A N 1
ATOM 640 C CA . HIS A 1 87 ? 5.499 1.012 -17.141 1.00 96.69 87 HIS A CA 1
ATOM 641 C C . HIS A 1 87 ? 6.924 1.328 -16.668 1.00 96.69 87 HIS A C 1
ATOM 643 O O . HIS A 1 87 ? 7.635 0.488 -16.116 1.00 96.69 87 HIS A O 1
ATOM 649 N N . ALA A 1 88 ? 7.330 2.587 -16.846 1.00 96.75 88 ALA A N 1
ATOM 650 C CA . ALA A 1 88 ? 8.628 3.078 -16.398 1.00 96.75 88 ALA A CA 1
ATOM 651 C C . ALA A 1 88 ? 8.771 3.041 -14.865 1.00 96.75 88 ALA A C 1
ATOM 653 O O . ALA A 1 88 ? 7.791 3.198 -14.132 1.00 96.75 88 ALA A O 1
ATOM 654 N N . SER A 1 89 ? 10.012 2.951 -14.376 1.00 96.50 89 SER A N 1
ATOM 655 C CA . SER A 1 89 ? 10.342 2.876 -12.943 1.00 96.50 89 SER A CA 1
ATOM 656 C C . SER A 1 89 ? 9.689 3.976 -12.105 1.00 96.50 89 SER A C 1
ATOM 658 O O . SER A 1 89 ? 9.214 3.711 -11.007 1.00 96.50 89 SER A O 1
ATOM 660 N N . ILE A 1 90 ? 9.596 5.201 -12.635 1.00 96.50 90 ILE A N 1
ATOM 661 C CA . ILE A 1 90 ? 8.945 6.314 -11.931 1.00 96.50 90 ILE A CA 1
ATOM 662 C C . ILE A 1 90 ? 7.448 6.067 -11.703 1.00 96.50 90 ILE A C 1
ATOM 664 O O . ILE A 1 90 ? 6.941 6.322 -10.613 1.00 96.50 90 ILE A O 1
ATOM 668 N N . ILE A 1 91 ? 6.751 5.515 -12.700 1.00 96.69 91 ILE A N 1
ATOM 669 C CA . ILE A 1 91 ? 5.330 5.162 -12.602 1.00 96.69 91 ILE A CA 1
ATOM 670 C C . ILE A 1 91 ? 5.167 4.005 -11.619 1.00 96.69 91 ILE A C 1
ATOM 672 O O . ILE A 1 91 ? 4.244 4.024 -10.809 1.00 96.69 91 ILE A O 1
ATOM 676 N N . ALA A 1 92 ? 6.090 3.041 -11.624 1.00 97.31 92 ALA A N 1
ATOM 677 C CA . ALA A 1 92 ? 6.069 1.937 -10.675 1.00 97.31 92 ALA A CA 1
ATOM 678 C C . ALA A 1 92 ? 6.232 2.397 -9.221 1.00 97.31 92 ALA A C 1
ATOM 680 O O . ALA A 1 92 ? 5.489 1.943 -8.351 1.00 97.31 92 ALA A O 1
ATOM 681 N N . THR A 1 93 ? 7.118 3.356 -8.950 1.00 96.81 93 THR A N 1
ATOM 682 C CA . THR A 1 93 ? 7.248 3.929 -7.605 1.00 96.81 93 THR A CA 1
ATOM 683 C C . THR A 1 93 ? 6.002 4.724 -7.200 1.00 96.81 93 THR A C 1
ATOM 685 O O . THR A 1 93 ? 5.562 4.640 -6.054 1.00 96.81 93 THR A O 1
ATOM 688 N N . ILE A 1 94 ? 5.380 5.462 -8.124 1.00 96.88 94 ILE A N 1
ATOM 689 C CA . ILE A 1 94 ? 4.104 6.146 -7.853 1.00 96.88 94 ILE A CA 1
ATOM 690 C C . ILE A 1 94 ? 3.001 5.121 -7.551 1.00 96.88 94 ILE A C 1
ATOM 692 O O . ILE A 1 94 ? 2.261 5.283 -6.582 1.00 96.88 94 ILE A O 1
ATOM 696 N N . ALA A 1 95 ? 2.925 4.029 -8.314 1.00 97.44 95 ALA A N 1
ATOM 697 C CA . ALA A 1 95 ? 1.993 2.933 -8.070 1.00 97.44 95 ALA A CA 1
ATOM 698 C C . ALA A 1 95 ? 2.223 2.267 -6.704 1.00 97.44 95 ALA A C 1
ATOM 700 O O . ALA A 1 95 ? 1.252 1.900 -6.038 1.00 97.44 95 ALA A O 1
ATOM 701 N N . ALA A 1 96 ? 3.476 2.158 -6.251 1.00 97.44 96 ALA A N 1
ATOM 702 C CA . ALA A 1 96 ? 3.829 1.700 -4.908 1.00 97.44 96 ALA A CA 1
ATOM 703 C C . ALA A 1 96 ? 3.190 2.583 -3.828 1.00 97.44 96 ALA A C 1
ATOM 705 O O . ALA A 1 96 ? 2.484 2.084 -2.951 1.00 97.44 96 ALA A O 1
ATOM 706 N N . VAL A 1 97 ? 3.379 3.903 -3.940 1.00 96.38 97 VAL A N 1
ATOM 707 C CA . VAL A 1 97 ? 2.804 4.889 -3.013 1.00 96.38 97 VAL A CA 1
ATOM 708 C C . VAL A 1 97 ? 1.281 4.832 -3.041 1.00 96.38 97 VAL A C 1
ATOM 710 O O . VAL A 1 97 ? 0.655 4.771 -1.987 1.00 96.38 97 VAL A O 1
ATOM 713 N N . ILE A 1 98 ? 0.672 4.799 -4.227 1.00 96.00 98 ILE A N 1
ATOM 714 C CA . ILE A 1 98 ? -0.786 4.728 -4.355 1.00 96.00 98 ILE A CA 1
ATOM 715 C C . ILE A 1 98 ? -1.311 3.474 -3.657 1.00 96.00 98 ILE A C 1
ATOM 717 O O . ILE A 1 98 ? -2.165 3.568 -2.781 1.00 96.00 98 ILE A O 1
ATOM 721 N N . THR A 1 99 ? -0.751 2.309 -3.979 1.00 96.38 99 THR A N 1
ATOM 722 C CA . THR A 1 99 ? -1.219 1.029 -3.433 1.00 96.38 99 THR A CA 1
ATOM 723 C C . THR A 1 99 ? -1.050 0.969 -1.917 1.00 96.38 99 THR A C 1
ATOM 725 O O . THR A 1 99 ? -1.972 0.556 -1.218 1.00 96.38 99 THR A O 1
ATOM 728 N N . GLY A 1 100 ? 0.107 1.399 -1.406 1.00 94.12 100 GLY A N 1
ATOM 729 C CA . GLY A 1 100 ? 0.422 1.343 0.018 1.00 94.12 100 GLY A CA 1
ATOM 730 C C . GLY A 1 100 ? -0.355 2.343 0.870 1.00 94.12 100 GLY A C 1
ATOM 731 O O . GLY A 1 100 ? -0.637 2.060 2.030 1.00 94.12 100 GLY A O 1
ATOM 732 N N . VAL A 1 101 ? -0.720 3.500 0.313 1.00 93.88 101 VAL A N 1
ATOM 733 C CA . VAL A 1 101 ? -1.241 4.621 1.105 1.00 93.88 101 VAL A CA 1
ATOM 734 C C . VAL A 1 101 ? -2.735 4.861 0.909 1.00 93.88 101 VAL A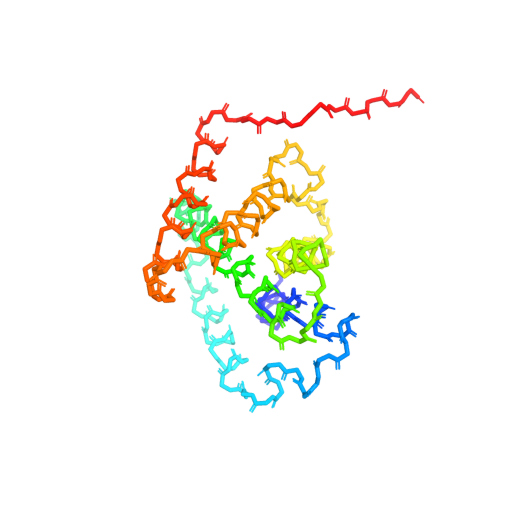 C 1
ATOM 736 O O . VAL A 1 101 ? -3.427 5.186 1.876 1.00 93.88 101 VAL A O 1
ATOM 739 N N . PHE A 1 102 ? -3.276 4.678 -0.302 1.00 94.06 102 PHE A N 1
ATOM 740 C CA . PHE A 1 102 ? -4.673 5.045 -0.573 1.00 94.06 102 PHE A CA 1
ATOM 741 C C . PHE A 1 102 ? -5.690 4.230 0.230 1.00 94.06 102 PHE A C 1
ATOM 743 O O . PHE A 1 102 ? -6.761 4.749 0.528 1.00 94.06 102 PHE A O 1
ATOM 750 N N . GLY A 1 103 ? -5.366 2.998 0.634 1.00 92.25 103 GLY A N 1
ATOM 751 C CA . GLY A 1 103 ? -6.229 2.226 1.535 1.00 92.25 103 GLY A CA 1
ATOM 752 C C . GLY A 1 103 ? -6.479 2.960 2.859 1.00 92.25 103 GLY A C 1
ATOM 753 O O . GLY A 1 103 ? -7.626 3.163 3.255 1.00 92.25 103 GLY A O 1
ATOM 754 N N . GLY A 1 104 ? -5.409 3.438 3.501 1.00 90.88 104 GLY A N 1
ATOM 755 C CA . GLY A 1 104 ? -5.494 4.243 4.723 1.00 90.88 104 GLY A CA 1
ATOM 756 C C . GLY A 1 104 ? -6.138 5.613 4.494 1.00 90.88 104 GLY A C 1
ATOM 757 O O . GLY A 1 104 ? -6.928 6.057 5.317 1.00 90.88 104 GLY A O 1
ATOM 758 N N . VAL A 1 105 ? -5.882 6.251 3.347 1.00 93.25 105 VAL A N 1
ATOM 759 C CA . VAL A 1 105 ? -6.535 7.524 2.986 1.00 93.25 105 VAL A CA 1
ATOM 760 C C . VAL A 1 105 ? -8.047 7.373 2.924 1.00 93.25 105 VAL A C 1
ATOM 762 O O . VAL A 1 105 ? -8.764 8.149 3.550 1.00 93.25 105 VAL A O 1
ATOM 765 N N . LEU A 1 106 ? -8.535 6.363 2.202 1.00 94.44 106 LEU A N 1
ATOM 766 C CA . LEU A 1 106 ? -9.966 6.125 2.080 1.00 94.44 106 LEU A CA 1
ATOM 767 C C . LEU A 1 106 ? -10.574 5.812 3.451 1.00 94.44 106 LEU A C 1
ATOM 769 O O . LEU A 1 106 ? -11.569 6.428 3.818 1.00 94.44 106 LEU A O 1
ATOM 773 N N . ARG A 1 107 ? -9.944 4.934 4.242 1.00 92.69 107 ARG A N 1
ATOM 774 C CA . ARG A 1 107 ? -10.352 4.646 5.628 1.00 92.69 107 ARG A CA 1
ATOM 775 C C . ARG A 1 107 ? -10.575 5.922 6.435 1.00 92.69 107 ARG A C 1
ATOM 777 O O . ARG A 1 107 ? -11.629 6.097 7.040 1.00 92.69 107 ARG A O 1
ATOM 784 N N . ASP A 1 108 ? -9.579 6.800 6.437 1.00 91.88 108 ASP A N 1
ATOM 785 C CA . ASP A 1 108 ? -9.576 7.999 7.266 1.00 91.88 108 ASP A CA 1
ATOM 786 C C . ASP A 1 108 ? -10.642 8.997 6.776 1.00 91.88 108 ASP A C 1
ATOM 788 O O . ASP A 1 108 ? -11.380 9.550 7.591 1.00 91.88 108 ASP A O 1
ATOM 792 N N . MET A 1 109 ? -10.830 9.129 5.455 1.00 93.12 109 MET A N 1
ATOM 793 C CA . MET A 1 109 ? -11.908 9.933 4.862 1.00 93.12 109 MET A CA 1
ATOM 794 C C . MET A 1 109 ? -13.306 9.423 5.241 1.00 93.12 109 MET A C 1
ATOM 796 O O . MET A 1 109 ? -14.156 10.219 5.636 1.00 93.12 109 MET A O 1
ATOM 800 N N . PHE A 1 110 ? -13.552 8.108 5.177 1.00 92.50 110 PHE A N 1
ATOM 801 C CA . PHE A 1 110 ? -14.829 7.511 5.600 1.00 92.50 110 PHE A CA 1
ATOM 802 C C . PHE A 1 110 ? -15.091 7.691 7.104 1.00 92.50 110 PHE A C 1
ATOM 804 O O . PHE A 1 110 ? -16.241 7.792 7.528 1.00 92.50 110 PHE A O 1
ATOM 811 N N . CYS A 1 111 ? -14.032 7.768 7.912 1.00 90.94 111 CYS A N 1
ATOM 812 C CA . CYS A 1 111 ? -14.102 8.052 9.345 1.00 90.94 111 CYS A CA 1
ATOM 813 C C . CYS A 1 111 ? -14.124 9.557 9.677 1.00 90.94 111 CYS A C 1
ATOM 815 O O . CYS A 1 111 ? -14.107 9.911 10.859 1.00 90.94 111 CYS A O 1
ATOM 817 N N . ASN A 1 112 ? -14.163 10.437 8.668 1.00 92.44 112 ASN A N 1
ATOM 818 C CA . ASN A 1 112 ? -14.100 11.893 8.812 1.00 92.44 112 ASN A CA 1
ATOM 819 C C . ASN A 1 112 ? -12.882 12.369 9.634 1.00 92.44 112 ASN A C 1
ATOM 821 O O . ASN A 1 112 ? -12.987 13.239 10.498 1.00 92.44 112 ASN A O 1
ATOM 825 N N . GLN A 1 113 ? -11.725 11.752 9.393 1.00 88.19 113 GLN A N 1
ATOM 826 C CA . GLN A 1 113 ? -10.434 12.102 9.981 1.00 88.19 113 GLN A CA 1
ATOM 827 C C . GLN A 1 113 ? -9.482 12.573 8.881 1.00 88.19 113 GLN A C 1
ATOM 829 O O . GLN A 1 113 ? -9.570 12.135 7.734 1.00 88.19 113 GLN A O 1
ATOM 834 N N . ILE A 1 114 ? -8.536 13.448 9.228 1.00 87.00 114 ILE A N 1
ATOM 835 C CA . ILE A 1 114 ? -7.475 13.836 8.291 1.00 87.00 114 ILE A CA 1
ATOM 836 C C . ILE A 1 114 ? -6.582 12.602 8.056 1.00 87.00 114 ILE A C 1
ATOM 838 O O . ILE A 1 114 ? -6.072 12.058 9.037 1.00 87.00 114 ILE A O 1
ATOM 842 N N . PRO A 1 115 ? -6.352 12.165 6.805 1.00 85.31 115 PRO A N 1
ATOM 843 C CA . PRO A 1 115 ? -5.534 10.991 6.520 1.00 85.31 115 PRO A CA 1
ATOM 844 C C . PRO A 1 115 ? -4.134 11.025 7.130 1.00 85.31 115 PRO A C 1
ATOM 846 O O . PRO A 1 115 ? -3.450 12.047 7.046 1.00 85.31 115 PRO A O 1
ATOM 849 N N . LEU A 1 116 ? -3.672 9.885 7.655 1.00 79.56 116 LEU A N 1
ATOM 850 C CA . LEU A 1 116 ? -2.349 9.757 8.288 1.00 79.56 116 LEU A CA 1
ATOM 851 C C . LEU A 1 116 ? -1.209 10.223 7.367 1.00 79.56 116 LEU A C 1
ATOM 853 O O . LEU A 1 116 ? -0.262 10.857 7.819 1.00 79.56 116 LEU A O 1
ATOM 857 N N . VAL A 1 117 ? -1.318 9.972 6.058 1.00 82.69 117 VAL A N 1
ATOM 858 C CA . VAL A 1 117 ? -0.317 10.419 5.072 1.00 82.69 117 VAL A CA 1
ATOM 859 C C . VAL A 1 117 ? -0.113 11.935 5.063 1.00 82.69 117 VAL A C 1
ATOM 861 O O . VAL A 1 117 ? 0.991 12.401 4.795 1.00 82.69 117 VAL A O 1
ATOM 864 N N . PHE A 1 118 ? -1.156 12.708 5.364 1.00 80.00 118 PHE A N 1
ATOM 865 C CA . PHE A 1 118 ? -1.088 14.166 5.417 1.00 80.00 118 PHE A CA 1
ATOM 866 C C . PHE A 1 118 ? -0.681 14.677 6.802 1.00 80.00 118 PHE A C 1
ATOM 868 O O . PHE A 1 118 ? -0.401 15.863 6.969 1.00 80.00 118 PHE A O 1
ATOM 875 N N . GLN A 1 119 ? -0.618 13.797 7.802 1.00 69.38 119 GLN A N 1
ATOM 876 C CA . GLN A 1 119 ? -0.261 14.142 9.167 1.00 69.38 119 GLN A CA 1
ATOM 877 C C . GLN A 1 119 ? 1.172 13.719 9.481 1.00 69.38 119 GLN A C 1
ATOM 879 O O . GLN A 1 119 ? 1.396 12.593 9.900 1.00 69.38 119 GLN A O 1
ATOM 884 N N . LYS A 1 120 ? 2.116 14.661 9.343 1.00 59.34 120 LYS A N 1
ATOM 885 C CA . LYS A 1 120 ? 3.497 14.684 9.881 1.00 59.34 120 LYS A CA 1
ATOM 886 C C . LYS A 1 120 ? 4.428 13.494 9.582 1.00 59.34 120 LYS A C 1
ATOM 888 O O . LYS A 1 120 ? 5.630 13.706 9.573 1.00 59.34 120 LYS A O 1
ATOM 893 N N . GLU A 1 121 ? 3.960 12.290 9.293 1.00 66.19 121 GLU A N 1
ATOM 894 C CA . GLU A 1 121 ? 4.774 11.083 9.223 1.00 66.19 121 GLU A CA 1
ATOM 895 C C . GLU A 1 121 ? 5.323 10.825 7.815 1.00 66.19 121 GLU A C 1
ATOM 897 O O . GLU A 1 121 ? 4.664 11.075 6.807 1.00 66.19 121 GLU A O 1
ATOM 902 N N . LEU A 1 122 ? 6.520 10.232 7.736 1.00 80.44 122 LEU A N 1
ATOM 903 C CA . LEU A 1 122 ? 7.155 9.777 6.488 1.00 80.44 122 LEU A CA 1
ATOM 904 C C . LEU A 1 122 ? 6.434 8.561 5.861 1.00 80.44 122 LEU A C 1
ATOM 906 O O . LEU A 1 122 ? 7.070 7.614 5.418 1.00 80.44 122 LEU A O 1
ATOM 910 N N . TYR A 1 123 ? 5.104 8.544 5.833 1.00 85.50 123 TYR A N 1
ATOM 911 C CA . TYR A 1 123 ? 4.302 7.404 5.393 1.00 85.50 123 TYR A CA 1
ATOM 912 C C . TYR A 1 123 ? 4.463 7.138 3.890 1.00 85.50 123 TYR A C 1
ATOM 914 O O . TYR A 1 123 ? 5.007 6.112 3.479 1.00 85.50 123 TYR A O 1
ATOM 922 N N . ALA A 1 124 ? 4.082 8.116 3.061 1.00 90.25 124 ALA A N 1
ATOM 923 C CA . ALA A 1 124 ? 4.266 8.045 1.611 1.00 90.25 124 ALA A CA 1
ATOM 924 C C . ALA A 1 124 ? 5.749 8.018 1.213 1.00 90.25 124 ALA A C 1
ATOM 926 O O . ALA A 1 124 ? 6.115 7.349 0.250 1.00 90.25 124 ALA A O 1
ATOM 927 N N . GLY A 1 125 ? 6.609 8.694 1.983 1.00 92.38 125 GLY A N 1
ATOM 928 C CA . GLY A 1 125 ? 8.057 8.666 1.774 1.00 92.38 125 GLY A CA 1
ATOM 929 C C . GLY A 1 125 ? 8.633 7.255 1.904 1.00 92.38 125 GLY A C 1
ATOM 930 O O . GLY A 1 125 ? 9.402 6.829 1.047 1.00 92.38 125 GLY A O 1
ATOM 931 N N . ILE A 1 126 ? 8.212 6.493 2.918 1.00 94.00 126 ILE A N 1
ATOM 932 C CA . ILE A 1 126 ? 8.627 5.095 3.080 1.00 94.00 126 ILE A CA 1
ATOM 933 C C . ILE A 1 126 ? 8.138 4.238 1.911 1.00 94.00 126 ILE A C 1
ATOM 935 O O . ILE A 1 126 ? 8.940 3.499 1.349 1.00 94.00 126 ILE A O 1
ATOM 939 N N . ALA A 1 127 ? 6.875 4.364 1.492 1.00 95.38 127 ALA A N 1
ATOM 940 C CA . ALA A 1 127 ? 6.358 3.628 0.333 1.00 95.38 127 ALA A CA 1
ATOM 941 C C . ALA A 1 127 ? 7.164 3.918 -0.949 1.00 95.38 127 ALA A C 1
ATOM 943 O O . ALA A 1 127 ? 7.507 3.005 -1.700 1.00 95.38 127 ALA A O 1
ATOM 944 N N . PHE A 1 128 ? 7.535 5.183 -1.157 1.00 95.69 128 PHE A N 1
ATOM 945 C CA . PHE A 1 128 ? 8.365 5.612 -2.281 1.00 95.69 128 PHE A CA 1
ATOM 946 C C . PHE A 1 128 ? 9.776 5.005 -2.226 1.00 95.69 128 PHE A C 1
ATOM 948 O O . PHE A 1 128 ? 10.268 4.467 -3.217 1.00 95.69 128 PHE A O 1
ATOM 955 N N . ILE A 1 129 ? 10.423 5.049 -1.058 1.00 96.50 129 ILE A N 1
ATOM 956 C CA . ILE A 1 129 ? 11.756 4.466 -0.849 1.00 96.50 129 ILE A CA 1
ATOM 957 C C . ILE A 1 129 ? 11.715 2.942 -1.038 1.00 96.50 129 ILE A C 1
ATOM 959 O O . ILE A 1 129 ? 12.616 2.374 -1.653 1.00 96.50 129 ILE A O 1
ATOM 963 N N . VAL A 1 130 ? 10.666 2.276 -0.550 1.00 97.44 130 VAL A N 1
ATOM 964 C CA . VAL A 1 130 ? 10.448 0.833 -0.721 1.00 97.44 130 VAL A CA 1
ATOM 965 C C . VAL A 1 130 ? 10.315 0.464 -2.197 1.00 97.44 130 VAL A C 1
ATOM 967 O O . VAL A 1 130 ? 10.966 -0.484 -2.634 1.00 97.44 130 VAL A O 1
ATOM 970 N N . GLY A 1 131 ? 9.541 1.228 -2.976 1.00 97.19 131 GLY A N 1
ATOM 971 C CA . GLY A 1 131 ? 9.416 1.011 -4.419 1.00 97.19 131 GLY A CA 1
ATOM 972 C C . GLY A 1 131 ? 10.761 1.115 -5.141 1.00 97.19 131 GLY A C 1
ATOM 973 O O . GLY A 1 131 ? 11.132 0.220 -5.900 1.00 97.19 131 GLY A O 1
ATOM 974 N N . TRP A 1 132 ? 11.558 2.143 -4.833 1.00 97.81 132 TRP A N 1
ATOM 975 C CA . TRP A 1 132 ? 12.910 2.273 -5.388 1.00 97.81 132 TRP A CA 1
ATOM 976 C C . TRP A 1 132 ? 13.860 1.165 -4.948 1.00 97.81 132 TRP A C 1
ATOM 978 O O . TRP A 1 132 ? 14.626 0.666 -5.769 1.00 97.81 132 TRP A O 1
ATOM 988 N N . CYS A 1 133 ? 13.804 0.754 -3.681 1.00 97.50 133 CYS A N 1
ATOM 989 C CA . CYS A 1 133 ? 14.588 -0.367 -3.177 1.00 97.50 133 CYS A CA 1
ATOM 990 C C . CYS A 1 133 ? 14.276 -1.644 -3.970 1.00 97.50 133 CYS A C 1
ATOM 992 O O . CYS A 1 133 ? 15.199 -2.295 -4.455 1.00 97.50 133 CYS A O 1
ATOM 994 N N . TYR A 1 134 ? 12.993 -1.955 -4.180 1.00 97.88 134 TYR A N 1
ATOM 995 C CA . TYR A 1 134 ? 12.579 -3.095 -4.997 1.00 97.88 134 TYR A CA 1
ATOM 996 C C . TYR A 1 134 ? 13.119 -3.004 -6.431 1.00 97.88 134 TYR A C 1
ATOM 998 O O . TYR A 1 134 ? 13.710 -3.959 -6.930 1.00 97.88 134 TYR A O 1
ATOM 1006 N N . ILE A 1 135 ? 12.966 -1.844 -7.082 1.00 97.00 135 ILE A N 1
ATOM 1007 C CA . ILE A 1 135 ? 13.429 -1.615 -8.459 1.00 97.00 135 ILE A CA 1
ATOM 1008 C C . ILE A 1 135 ? 14.948 -1.804 -8.568 1.00 97.00 135 ILE A C 1
ATOM 1010 O O . ILE A 1 135 ? 15.417 -2.507 -9.461 1.00 97.00 135 ILE A O 1
ATOM 1014 N N . LEU A 1 136 ? 15.723 -1.223 -7.651 1.00 96.56 136 LEU A N 1
ATOM 1015 C CA . LEU A 1 136 ? 17.183 -1.334 -7.652 1.00 96.56 136 LEU A CA 1
ATOM 1016 C C . LEU A 1 136 ? 17.658 -2.766 -7.400 1.00 96.56 136 LEU A C 1
ATOM 1018 O O . LEU A 1 136 ? 18.631 -3.200 -8.001 1.00 96.56 136 LEU A O 1
ATOM 1022 N N . LEU A 1 137 ? 16.976 -3.520 -6.538 1.00 95.69 137 LEU A N 1
ATOM 1023 C CA . LEU A 1 137 ? 17.302 -4.929 -6.335 1.00 95.69 137 LEU A CA 1
ATOM 1024 C C . LEU A 1 137 ? 16.876 -5.792 -7.529 1.00 95.69 137 LEU A C 1
ATOM 1026 O O . LEU A 1 137 ? 17.547 -6.774 -7.833 1.00 95.69 137 LEU A O 1
ATOM 1030 N N . SER A 1 138 ? 15.811 -5.417 -8.240 1.00 93.56 138 SER A N 1
ATOM 1031 C CA . SER A 1 138 ? 15.338 -6.148 -9.423 1.00 93.56 138 SER A CA 1
ATOM 1032 C C . SER A 1 138 ? 16.284 -6.092 -10.625 1.00 93.56 138 SER A C 1
ATOM 1034 O O . SER A 1 138 ? 16.181 -6.939 -11.505 1.00 93.56 138 SER A O 1
ATOM 1036 N N . SER A 1 139 ? 17.235 -5.151 -10.654 1.00 91.19 139 SER A N 1
ATOM 1037 C CA . SER A 1 139 ? 18.291 -5.113 -11.675 1.00 91.19 139 SER A CA 1
ATOM 1038 C C . SER A 1 139 ? 19.483 -6.028 -11.359 1.00 91.19 139 SER A C 1
ATOM 1040 O O . SER A 1 139 ? 20.388 -6.165 -12.182 1.00 91.19 139 SER A O 1
ATOM 1042 N N . THR A 1 140 ? 19.500 -6.665 -10.184 1.00 93.62 140 THR A N 1
ATOM 1043 C CA . THR A 1 140 ? 20.536 -7.631 -9.791 1.00 93.62 140 THR A CA 1
ATOM 1044 C C . THR A 1 140 ? 20.153 -9.058 -10.193 1.00 93.62 140 THR A C 1
ATOM 1046 O O . THR A 1 140 ? 18.995 -9.354 -10.467 1.00 93.62 140 THR A O 1
ATOM 1049 N N . SER A 1 141 ? 21.116 -9.983 -10.183 1.00 93.12 141 SER A N 1
ATOM 1050 C CA . SER A 1 141 ? 20.890 -11.409 -10.478 1.00 93.12 141 SER A CA 1
ATOM 1051 C C . SER A 1 141 ? 20.238 -12.200 -9.329 1.00 93.12 141 SER A C 1
ATOM 1053 O O . SER A 1 141 ? 20.241 -13.433 -9.343 1.00 93.12 141 SER A O 1
ATOM 1055 N N . LEU A 1 142 ? 19.707 -11.519 -8.310 1.00 93.75 142 LEU A N 1
ATOM 1056 C CA . LEU A 1 142 ? 19.066 -12.155 -7.162 1.00 93.75 142 LEU A CA 1
ATOM 1057 C C . LEU A 1 142 ? 17.718 -12.783 -7.540 1.00 93.75 142 LEU A C 1
ATOM 1059 O O . LEU A 1 142 ? 17.023 -12.340 -8.451 1.00 93.75 142 LEU A O 1
ATOM 1063 N N . SER A 1 143 ? 17.315 -13.810 -6.788 1.00 95.88 143 SER A N 1
ATOM 1064 C CA . SER A 1 143 ? 15.995 -14.418 -6.969 1.00 95.88 143 SER A CA 1
ATOM 1065 C C . SER A 1 143 ? 14.876 -13.459 -6.540 1.00 95.88 143 SER A C 1
ATOM 1067 O O . SER A 1 143 ? 15.030 -12.702 -5.578 1.00 95.88 143 SER A O 1
ATOM 1069 N N . HIS A 1 144 ? 13.713 -13.536 -7.197 1.00 93.19 144 HIS A N 1
ATOM 1070 C CA . HIS A 1 144 ? 12.551 -12.702 -6.867 1.00 93.19 144 HIS A CA 1
ATOM 1071 C C . HIS A 1 144 ? 12.142 -12.814 -5.387 1.00 93.19 144 HIS A C 1
ATOM 1073 O O . HIS A 1 144 ? 11.884 -11.801 -4.739 1.00 93.19 144 HIS A O 1
ATOM 1079 N N . GLN A 1 145 ? 12.158 -14.025 -4.818 1.00 94.81 145 GLN A N 1
ATOM 1080 C CA . GLN A 1 145 ? 11.840 -14.243 -3.402 1.00 94.81 145 GLN A CA 1
ATOM 1081 C C . GLN A 1 145 ? 12.828 -13.524 -2.477 1.00 94.81 145 GLN A C 1
ATOM 1083 O O . GLN A 1 145 ? 12.420 -12.882 -1.512 1.00 94.81 145 GLN A O 1
ATOM 1088 N N . THR A 1 146 ? 14.123 -13.586 -2.793 1.00 95.56 146 THR A N 1
ATOM 1089 C CA . THR A 1 146 ? 15.166 -12.893 -2.029 1.00 95.56 146 THR A CA 1
ATOM 1090 C C . THR A 1 146 ? 14.972 -11.380 -2.079 1.00 95.56 146 THR A C 1
ATOM 1092 O O . THR A 1 146 ? 15.066 -10.723 -1.046 1.00 95.56 146 THR A O 1
ATOM 1095 N N . ILE A 1 147 ? 14.643 -10.833 -3.253 1.00 96.44 147 ILE A N 1
ATOM 1096 C CA . ILE A 1 147 ? 14.388 -9.399 -3.433 1.00 96.44 147 ILE A CA 1
ATOM 1097 C C . ILE A 1 147 ? 13.210 -8.954 -2.565 1.00 96.44 147 ILE A C 1
ATOM 1099 O O . ILE A 1 147 ? 13.353 -8.021 -1.778 1.00 96.44 147 ILE A O 1
ATOM 1103 N N . VAL A 1 148 ? 12.076 -9.660 -2.642 1.00 96.44 148 VAL A N 1
ATOM 1104 C CA . VAL A 1 148 ? 10.880 -9.345 -1.844 1.00 96.44 148 VAL A CA 1
ATOM 1105 C C . VAL A 1 148 ? 11.195 -9.369 -0.348 1.00 96.44 148 VAL A C 1
ATOM 1107 O O . VAL A 1 148 ? 10.820 -8.436 0.358 1.00 96.44 148 VAL A O 1
ATOM 1110 N N . ILE A 1 149 ? 11.916 -10.384 0.139 1.00 97.00 149 ILE A N 1
ATOM 1111 C CA . ILE A 1 149 ? 12.273 -10.499 1.562 1.00 97.00 149 ILE A CA 1
ATOM 1112 C C . ILE A 1 149 ? 13.186 -9.348 2.000 1.00 97.00 149 ILE A C 1
ATOM 1114 O O . ILE A 1 149 ? 12.931 -8.738 3.040 1.00 97.00 149 ILE A O 1
ATOM 1118 N N . ILE A 1 150 ? 14.224 -9.020 1.222 1.00 97.25 150 ILE A N 1
ATOM 1119 C CA . ILE A 1 150 ? 15.145 -7.927 1.561 1.00 97.25 150 ILE A CA 1
ATOM 1120 C C . ILE A 1 150 ? 14.400 -6.592 1.580 1.00 97.25 150 ILE A C 1
ATOM 1122 O O . ILE A 1 150 ? 14.515 -5.843 2.550 1.00 97.25 150 ILE A O 1
ATOM 1126 N N . THR A 1 151 ? 13.607 -6.303 0.547 1.00 97.19 151 THR A N 1
ATOM 1127 C CA . THR A 1 151 ? 12.828 -5.065 0.477 1.00 97.19 151 THR A CA 1
ATOM 1128 C C . THR A 1 151 ? 11.809 -4.980 1.613 1.00 97.19 151 THR A C 1
ATOM 1130 O O . THR A 1 151 ? 11.641 -3.909 2.198 1.00 97.19 151 THR A O 1
ATOM 1133 N N . LEU A 1 152 ? 11.164 -6.095 1.969 1.00 97.31 152 LEU A N 1
ATOM 1134 C CA . LEU A 1 152 ? 10.207 -6.150 3.071 1.00 97.31 152 LEU A CA 1
ATOM 1135 C C . LEU A 1 152 ? 10.880 -5.843 4.409 1.00 97.31 152 LEU A C 1
ATOM 1137 O O . LEU A 1 152 ? 10.406 -4.976 5.140 1.00 97.31 152 LEU A O 1
ATOM 1141 N N . LEU A 1 153 ? 12.001 -6.503 4.712 1.00 97.44 153 LEU A N 1
ATOM 1142 C CA . LEU A 1 153 ? 12.758 -6.261 5.942 1.00 97.44 153 LEU A CA 1
ATOM 1143 C C . LEU A 1 153 ? 13.268 -4.821 6.009 1.00 97.44 153 LEU A C 1
ATOM 1145 O O . LEU A 1 153 ? 13.114 -4.160 7.034 1.00 97.44 153 LEU A O 1
ATOM 1149 N N . PHE A 1 154 ? 13.829 -4.315 4.912 1.00 97.31 154 PHE A N 1
ATOM 1150 C CA . PHE A 1 154 ? 14.327 -2.947 4.832 1.00 97.31 154 PHE A CA 1
ATOM 1151 C C . PHE A 1 154 ? 13.210 -1.918 5.053 1.00 97.31 154 PHE A C 1
ATOM 1153 O O . PHE A 1 154 ? 13.331 -1.059 5.927 1.00 97.31 154 PHE A O 1
ATOM 1160 N N . GLY A 1 155 ? 12.102 -2.032 4.315 1.00 96.12 155 GLY A N 1
ATOM 1161 C CA . GLY A 1 155 ? 10.963 -1.123 4.425 1.00 96.12 155 GLY A CA 1
ATOM 1162 C C . GLY A 1 155 ? 10.309 -1.159 5.801 1.00 96.12 155 GLY A C 1
ATOM 1163 O O . GLY A 1 155 ? 10.010 -0.113 6.378 1.00 96.12 155 GLY A O 1
ATOM 1164 N N . PHE A 1 156 ? 10.134 -2.359 6.358 1.00 96.00 156 PHE A N 1
ATOM 1165 C CA . PHE A 1 156 ? 9.537 -2.546 7.674 1.00 96.00 156 PHE A CA 1
ATOM 1166 C C . PHE A 1 156 ? 10.412 -1.936 8.772 1.00 96.00 156 PHE A C 1
ATOM 1168 O O . PHE A 1 156 ? 9.929 -1.129 9.566 1.00 96.00 156 PHE A O 1
ATOM 1175 N N . CYS A 1 157 ? 11.716 -2.229 8.772 1.00 95.56 157 CYS A N 1
ATOM 1176 C CA . CYS A 1 157 ? 12.668 -1.625 9.703 1.00 95.56 157 CYS A CA 1
ATOM 1177 C C . CYS A 1 157 ? 12.710 -0.099 9.564 1.00 95.56 157 CYS A C 1
ATOM 1179 O O . CYS A 1 157 ? 12.658 0.604 10.572 1.00 95.56 157 CYS A O 1
ATOM 1181 N N . ALA A 1 158 ? 12.742 0.428 8.336 1.00 93.94 158 ALA A N 1
ATOM 1182 C CA . ALA A 1 158 ? 12.717 1.867 8.092 1.00 93.94 158 ALA A CA 1
ATOM 1183 C C . ALA A 1 158 ? 11.448 2.513 8.671 1.00 93.94 158 ALA A C 1
ATOM 1185 O O . ALA A 1 158 ? 11.524 3.543 9.344 1.00 93.94 158 ALA A O 1
ATOM 1186 N N . ARG A 1 159 ? 10.284 1.878 8.494 1.00 91.38 159 ARG A N 1
ATOM 1187 C CA . ARG A 1 159 ? 9.022 2.376 9.048 1.00 91.38 159 ARG A CA 1
ATOM 1188 C C . ARG A 1 159 ? 9.004 2.341 10.576 1.00 91.38 159 ARG A C 1
ATOM 1190 O O . ARG A 1 159 ? 8.574 3.312 11.194 1.00 91.38 159 ARG A O 1
ATOM 1197 N N . LEU A 1 160 ? 9.510 1.273 11.192 1.00 91.25 160 LEU A N 1
ATOM 1198 C CA . LEU A 1 160 ? 9.629 1.184 12.650 1.00 91.25 160 LEU A CA 1
ATOM 1199 C C . LEU A 1 160 ? 10.591 2.232 13.222 1.00 91.25 160 LEU A C 1
ATOM 1201 O O . LEU A 1 160 ? 10.314 2.790 14.281 1.00 91.25 160 LEU A O 1
ATOM 1205 N N . LEU A 1 161 ? 11.692 2.535 12.527 1.00 91.19 161 LEU A N 1
ATOM 1206 C CA . LEU A 1 161 ? 12.616 3.600 12.926 1.00 91.19 161 LEU A CA 1
ATOM 1207 C C . LEU A 1 161 ? 11.923 4.966 12.897 1.00 91.19 161 LEU A C 1
ATOM 1209 O O . LEU A 1 161 ? 12.019 5.710 13.870 1.00 91.19 161 LEU A O 1
ATOM 1213 N N . VAL A 1 162 ? 11.164 5.270 11.839 1.00 88.75 162 VAL A N 1
ATOM 1214 C CA . VAL A 1 162 ? 10.367 6.507 11.756 1.00 88.75 162 VAL A CA 1
ATOM 1215 C C . VAL A 1 162 ? 9.387 6.613 12.924 1.00 88.75 162 VAL A C 1
ATOM 1217 O O . VAL A 1 162 ? 9.336 7.657 13.571 1.00 88.75 162 VAL A O 1
ATOM 1220 N N . LEU A 1 163 ? 8.659 5.534 13.233 1.00 85.75 163 LEU A N 1
ATOM 1221 C CA . LEU A 1 163 ? 7.705 5.499 14.346 1.00 85.75 163 LEU A CA 1
ATOM 1222 C C . LEU A 1 163 ? 8.389 5.652 15.712 1.00 85.75 163 LEU A C 1
ATOM 1224 O O . LEU A 1 163 ? 7.864 6.330 16.590 1.00 85.75 163 LEU A O 1
ATOM 1228 N N . ARG A 1 164 ? 9.569 5.049 15.900 1.00 86.81 164 ARG A N 1
ATOM 1229 C CA . ARG A 1 164 ? 10.320 5.117 17.162 1.00 86.81 164 ARG A CA 1
ATOM 1230 C C . ARG A 1 164 ? 10.936 6.494 17.407 1.00 86.81 164 ARG A C 1
ATOM 1232 O O . ARG A 1 164 ? 10.964 6.940 18.549 1.00 86.81 164 ARG A O 1
ATOM 1239 N N . PHE A 1 165 ? 11.452 7.138 16.362 1.00 84.81 165 PHE A N 1
ATOM 1240 C CA . PHE A 1 165 ? 12.129 8.434 16.458 1.00 84.81 165 PHE A CA 1
ATOM 1241 C C . PHE A 1 165 ? 11.208 9.633 16.196 1.00 84.81 165 PHE A C 1
ATOM 1243 O O . PHE A 1 165 ? 11.651 10.769 16.335 1.00 84.81 165 PHE A O 1
ATOM 1250 N N . GLY A 1 166 ? 9.944 9.406 15.822 1.00 80.12 166 GLY A N 1
ATOM 1251 C CA . GLY A 1 166 ? 8.992 10.478 15.522 1.00 80.12 166 GLY A CA 1
ATOM 1252 C C . GLY A 1 166 ? 9.436 11.358 14.351 1.00 80.12 166 GLY A C 1
ATOM 1253 O O . GLY A 1 166 ? 9.215 12.568 14.370 1.00 80.12 166 GLY A O 1
ATOM 1254 N N . LEU A 1 167 ? 10.112 10.775 13.353 1.00 78.19 167 LEU A N 1
ATOM 1255 C CA . LEU A 1 167 ? 10.652 11.528 12.220 1.00 78.19 167 LEU A CA 1
ATOM 1256 C C . LEU A 1 167 ? 9.514 12.089 11.363 1.00 78.19 167 LEU A C 1
ATOM 1258 O O . LEU A 1 167 ? 8.673 11.333 10.867 1.00 78.19 167 LEU A O 1
ATOM 1262 N N . CYS A 1 168 ? 9.523 13.409 11.170 1.00 75.81 168 CYS A N 1
ATOM 1263 C CA . CYS A 1 168 ? 8.466 14.129 10.472 1.00 75.81 168 CYS A CA 1
ATOM 1264 C C . CYS A 1 168 ? 8.993 14.979 9.312 1.00 75.81 168 CYS A C 1
ATOM 1266 O O . CYS A 1 168 ? 10.128 15.456 9.343 1.00 75.81 168 CYS A O 1
ATOM 1268 N N . LEU A 1 169 ? 8.147 15.200 8.304 1.00 75.25 169 LEU A N 1
ATOM 1269 C CA . LEU A 1 169 ? 8.406 16.181 7.242 1.00 75.25 169 LEU A CA 1
ATOM 1270 C C . LEU A 1 169 ? 8.142 17.618 7.737 1.00 75.25 169 LEU A C 1
ATOM 1272 O O . LEU A 1 169 ? 7.343 17.803 8.662 1.00 75.25 169 LEU A O 1
ATOM 1276 N N . PRO A 1 170 ? 8.797 18.641 7.146 1.00 70.81 170 PRO A N 1
ATOM 1277 C CA . PRO A 1 170 ? 8.586 20.033 7.530 1.00 70.81 170 PRO A CA 1
ATOM 1278 C C . PRO A 1 170 ? 7.128 20.447 7.303 1.00 70.81 170 PRO A C 1
ATOM 1280 O O . PRO A 1 170 ? 6.533 20.149 6.269 1.00 70.81 170 PRO A O 1
ATOM 1283 N N . ILE A 1 171 ? 6.556 21.142 8.285 1.00 69.38 171 ILE A N 1
ATOM 1284 C CA . ILE A 1 171 ? 5.160 21.583 8.261 1.00 69.38 171 ILE A CA 1
ATOM 1285 C C . ILE A 1 171 ? 5.095 22.925 7.535 1.00 69.38 171 ILE A C 1
ATOM 1287 O O . ILE A 1 171 ? 5.766 23.879 7.930 1.00 69.38 171 ILE A O 1
ATOM 1291 N N . PHE A 1 172 ? 4.278 23.005 6.488 1.00 68.50 172 PHE A N 1
ATOM 1292 C CA . PHE A 1 172 ? 4.033 24.253 5.777 1.00 68.50 172 PHE A CA 1
ATOM 1293 C C . PHE A 1 172 ? 2.916 25.030 6.487 1.00 68.50 172 PHE A C 1
ATOM 1295 O O . PHE A 1 172 ? 1.736 24.778 6.258 1.00 68.50 172 PHE A O 1
ATOM 1302 N N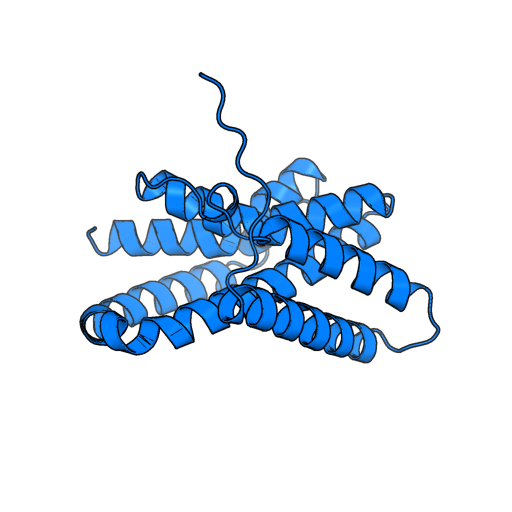 . ASN A 1 173 ? 3.286 25.944 7.386 1.00 67.75 173 ASN A N 1
ATOM 1303 C CA . ASN A 1 173 ? 2.343 26.894 7.979 1.00 67.75 173 ASN A CA 1
ATOM 1304 C C . ASN A 1 173 ? 2.250 28.118 7.063 1.00 67.75 173 ASN A C 1
ATOM 1306 O O . ASN A 1 173 ? 3.164 28.942 7.046 1.00 67.75 173 ASN A O 1
ATOM 1310 N N . TYR A 1 174 ? 1.166 28.213 6.293 1.00 61.91 174 TYR A N 1
ATOM 1311 C CA . TYR A 1 174 ? 0.817 29.437 5.575 1.00 61.91 174 TYR A CA 1
ATOM 1312 C C . TYR A 1 174 ? -0.101 30.284 6.479 1.00 61.91 174 TYR A C 1
ATOM 1314 O O . TYR A 1 174 ? -1.036 29.706 7.040 1.00 61.91 174 TYR A O 1
ATOM 1322 N N . PRO A 1 175 ? 0.203 31.577 6.701 1.00 64.06 175 PRO A N 1
ATOM 1323 C CA . PRO A 1 175 ? -0.587 32.458 7.564 1.00 64.06 175 PRO A CA 1
ATOM 1324 C C . PRO A 1 175 ? -1.996 32.732 7.025 1.00 64.06 175 PRO A C 1
ATOM 1326 O O . PRO A 1 175 ? -2.195 32.651 5.791 1.00 64.06 175 PRO A O 1
#

Organism: NCBI:txid1235990

Radius of gyration: 16.63 Å; chains: 1; bounding box: 43×47×44 Å

InterPro domains:
  IPR005115 Glycine transporter [PF03458] (1-52)
  IPR005115 Glycine transporter [PF03458] (65-138)

Foldseek 3Di:
DPLVLLLVLLLCLQQVLQVVLCVVLVNDDRPCVVPVVSSVVSSVVSVVVVVCVVVVVVCVVVVLLVLLLQLLLQLLVQLVVCVVSVHDLVSSLVSQLSRSQVSQVSSCVSVVHHGPVVPFACSSVLSSVLSVQLVVCVVDPDDPVVSSVVSSVVSSVVSVVCVVVVHGDDDDDDD

Secondary structure (DSSP, 8-state):
--HHHHHHHHHHHHHHHHHHHHHHHT--S-HHHH-THHHHHHHHHHHHHHHHGGGTTT-HHHHHHHHHHHHHHHHHHHHHHHHHTT--HHHHHHHHHHHHHHHHHHHHHHTTS--GGGTTB-HHHHHHHHHHHHHHHHTSS--HHHHHHHHHHHHHHHHHHHHHHT-BPPP----

pLDDT: mean 90.83, std 8.06, range [59.34, 97.88]